Protein AF-A0AAU9U517-F1 (afdb_monomer)

Secondary structure (DSSP, 8-state):
-------S-SSPPP------------GGGSPPPPPP--SHHHHHHHHHHHHHHHHHHTTS-S---HHHHHHHHHHHHHHHTS--THHHHHHHHTTSS-HHHHHHHHHHHHHHH-SS--HHHHHHHHHHHHHHHHHHHHHHHHHHHHHHHHHHHHH--HHHHHHHHHTT--

Mean predicted aligned error: 16.72 Å

Sequence (170 aa):
MDLALSLWSDHRLVRATYILDQGKKSRTSFKAQPKPLRTDEDISSYLKNLETNINQLETQQEDEDIQTFYNKLANIINTSLAYRSNKNELKTINKILSEYTRALLTRRTELLKTKQKTKQMKEELSRLFKTTSKAIDKDYEYYRHKTIETNLKEYRSTKKAYKKLTTHKN

Foldseek 3Di:
DDDPDDDPDPDDDDDDDDDDPPDDDDPVPDDDDQDDQDDPVLVVQLVVQLVVLVVVVVPDDDPDDPVVVVVSVVVSNVVSSPPPCVVVVVVVVVPLADPVLVVLVVLLVVLVPDPDADPVSVVVNVVSVVVSVVRSVVSVVVVLVVLQVVCCVPPVDNPVSVVVVVVPPD

pLDDT: mean 81.05, std 14.44, range [40.72, 96.56]

Organism: Euphydryas editha (NCBI:txid104508)

Structure (mmCIF, N/CA/C/O backbone):
data_AF-A0AAU9U517-F1
#
_entry.id   AF-A0AAU9U517-F1
#
loop_
_atom_site.group_PDB
_atom_site.id
_atom_site.type_symbol
_atom_site.label_atom_id
_atom_site.label_alt_id
_atom_site.label_comp_id
_atom_site.label_asym_id
_atom_site.label_entity_id
_atom_site.label_seq_id
_atom_site.pdbx_PDB_ins_code
_atom_site.Cartn_x
_atom_site.Cartn_y
_atom_site.Cartn_z
_atom_site.occupancy
_atom_site.B_iso_or_equiv
_atom_site.auth_seq_id
_atom_site.auth_comp_id
_atom_site.auth_asym_id
_atom_site.auth_atom_id
_atom_site.pdbx_PDB_model_num
ATOM 1 N N . MET A 1 1 ? -16.372 -22.641 -66.704 1.00 43.25 1 MET A N 1
ATOM 2 C CA . MET A 1 1 ? -15.492 -23.752 -67.110 1.00 43.25 1 MET A CA 1
ATOM 3 C C . MET A 1 1 ? -14.592 -23.995 -65.909 1.00 43.25 1 MET A C 1
ATOM 5 O O . MET A 1 1 ? -13.901 -23.065 -65.535 1.00 43.25 1 MET A O 1
ATOM 9 N N . ASP A 1 2 ? -14.713 -25.046 -65.100 1.00 40.72 2 ASP A N 1
ATOM 10 C CA . ASP A 1 2 ? -15.192 -26.401 -65.369 1.00 40.72 2 ASP A CA 1
ATOM 11 C C . ASP A 1 2 ? -15.829 -27.029 -64.119 1.00 40.72 2 ASP A C 1
ATOM 13 O O . ASP A 1 2 ? -15.249 -27.024 -63.036 1.00 40.72 2 ASP A O 1
ATOM 17 N N . LEU A 1 3 ? -17.027 -27.593 -64.283 1.00 49.78 3 LEU A N 1
ATOM 18 C CA . LEU A 1 3 ? -17.640 -28.541 -63.350 1.00 49.78 3 LEU A CA 1
ATOM 19 C C . LEU A 1 3 ? -17.433 -29.939 -63.944 1.00 49.78 3 LEU A C 1
ATOM 21 O O . LEU A 1 3 ? -18.326 -30.489 -64.585 1.00 49.78 3 LEU A O 1
ATOM 25 N N . ALA A 1 4 ? -16.234 -30.497 -63.779 1.00 55.00 4 ALA A N 1
ATOM 26 C CA . ALA A 1 4 ? -15.976 -31.897 -64.106 1.00 55.00 4 ALA A CA 1
ATOM 27 C C . ALA A 1 4 ? -16.570 -32.771 -62.990 1.00 55.00 4 ALA A C 1
ATOM 29 O O . ALA A 1 4 ? -15.955 -33.021 -61.954 1.00 55.00 4 ALA A O 1
ATOM 30 N N . LEU A 1 5 ? -17.831 -33.152 -63.182 1.00 55.06 5 LEU A N 1
ATOM 31 C CA . LEU A 1 5 ? -18.572 -34.061 -62.318 1.00 55.06 5 LEU A CA 1
ATOM 32 C C . LEU A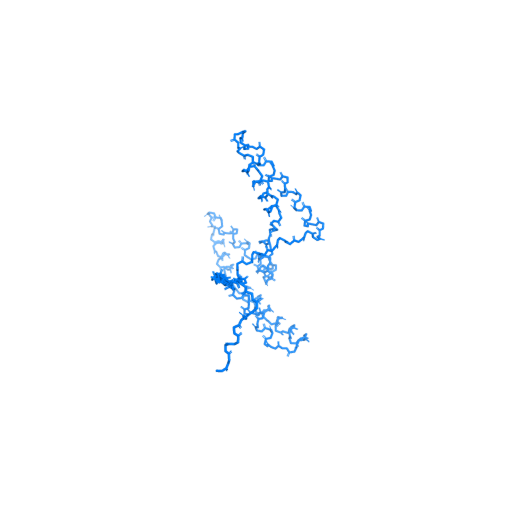 1 5 ? -17.963 -35.470 -62.378 1.00 55.06 5 LEU A C 1
ATOM 34 O O . LEU A 1 5 ? -17.644 -35.987 -63.444 1.00 55.06 5 LEU A O 1
ATOM 38 N N . SER A 1 6 ? -17.842 -36.080 -61.200 1.00 60.28 6 SER A N 1
ATOM 39 C CA . SER A 1 6 ? -17.588 -37.503 -60.957 1.00 60.28 6 SER A CA 1
ATOM 40 C C . SER A 1 6 ? -18.476 -38.385 -61.842 1.00 60.28 6 SER A C 1
ATOM 42 O O . SER A 1 6 ? -19.659 -38.541 -61.547 1.00 60.28 6 SER A O 1
ATOM 44 N N . LEU A 1 7 ? -17.924 -38.961 -62.913 1.00 58.59 7 LEU A N 1
ATOM 45 C CA . LEU A 1 7 ? -18.696 -39.734 -63.895 1.00 58.59 7 LEU A CA 1
ATOM 46 C C . LEU A 1 7 ? -18.510 -41.259 -63.808 1.00 58.59 7 LEU A C 1
ATOM 48 O O . LEU A 1 7 ? -19.087 -41.968 -64.625 1.00 58.59 7 LEU A O 1
ATOM 52 N N . TRP A 1 8 ? -17.762 -41.781 -62.827 1.00 63.72 8 TRP A N 1
ATOM 53 C CA . TRP A 1 8 ? -17.478 -43.227 -62.702 1.00 63.72 8 TRP A CA 1
ATOM 54 C C . TRP A 1 8 ? -17.954 -43.869 -61.391 1.00 63.72 8 TRP A C 1
ATOM 56 O O . TRP A 1 8 ? -17.543 -44.978 -61.068 1.00 63.72 8 TRP A O 1
ATOM 66 N N . SER A 1 9 ? -18.827 -43.201 -60.634 1.00 72.50 9 SER A N 1
ATOM 67 C CA . SER A 1 9 ? -19.465 -43.790 -59.454 1.00 72.50 9 SER A CA 1
ATOM 68 C C . SER A 1 9 ? -20.972 -43.563 -59.491 1.00 72.50 9 SER A C 1
ATOM 70 O O . SER A 1 9 ? -21.452 -42.477 -59.807 1.00 72.50 9 SER A O 1
ATOM 72 N N . ASP A 1 10 ? -21.705 -44.615 -59.157 1.00 79.06 10 ASP A N 1
ATOM 73 C CA . ASP A 1 10 ? -23.140 -44.669 -58.880 1.00 79.06 10 ASP A CA 1
ATOM 74 C C . ASP A 1 10 ? -23.524 -43.988 -57.550 1.00 79.06 10 ASP A C 1
ATOM 76 O O . ASP A 1 10 ? -24.703 -43.738 -57.288 1.00 79.06 10 ASP A O 1
ATOM 80 N N . HIS A 1 11 ? -22.538 -43.618 -56.729 1.00 78.44 11 HIS A N 1
ATOM 81 C CA . HIS A 1 11 ? -22.738 -42.900 -55.477 1.00 78.44 11 HIS A CA 1
ATOM 82 C C . HIS A 1 11 ? -22.628 -41.383 -55.689 1.00 78.44 11 HIS A C 1
ATOM 84 O O . HIS A 1 11 ? -21.711 -40.879 -56.339 1.00 78.44 11 HIS A O 1
ATOM 90 N N . ARG A 1 12 ? -23.556 -40.618 -55.100 1.00 76.12 12 ARG A N 1
ATOM 91 C CA . ARG A 1 12 ? -23.508 -39.147 -55.114 1.00 76.12 12 ARG A CA 1
ATOM 92 C C . ARG A 1 12 ? -22.693 -38.624 -53.933 1.00 76.12 12 ARG A C 1
ATOM 94 O O . ARG A 1 12 ? -22.887 -39.065 -52.803 1.00 76.12 12 ARG A O 1
ATOM 101 N N . LEU A 1 13 ? -21.842 -37.625 -54.172 1.00 78.56 13 LEU A N 1
ATOM 102 C CA . LEU A 1 13 ? -21.175 -36.893 -53.094 1.00 78.56 13 LEU A CA 1
ATOM 103 C C . LEU A 1 13 ? -22.210 -36.111 -52.277 1.00 78.56 13 LEU A C 1
ATOM 105 O O . LEU A 1 13 ? -22.889 -35.227 -52.801 1.00 78.56 13 LEU A O 1
ATOM 109 N N . VAL A 1 14 ? -22.302 -36.417 -50.984 1.00 83.56 14 VAL A N 1
ATOM 110 C CA . VAL A 1 14 ? -23.111 -35.663 -50.022 1.00 83.56 14 VAL A CA 1
ATOM 111 C C . VAL A 1 14 ? -22.186 -34.743 -49.237 1.00 83.56 14 VAL A C 1
ATOM 113 O O . VAL A 1 14 ? -21.196 -35.189 -48.660 1.00 83.56 14 VAL A O 1
ATOM 116 N N . ARG A 1 15 ? -22.505 -33.446 -49.203 1.00 83.69 15 ARG A N 1
ATOM 117 C CA . ARG A 1 15 ? -21.762 -32.453 -48.422 1.00 83.69 15 ARG A CA 1
ATOM 118 C C . ARG A 1 15 ? -22.664 -31.874 -47.341 1.00 83.69 15 ARG A C 1
ATOM 120 O O . ARG A 1 15 ? -23.697 -31.294 -47.656 1.00 83.69 15 ARG A O 1
ATOM 127 N N . ALA A 1 16 ? -22.244 -31.989 -46.085 1.00 84.00 16 ALA A N 1
ATOM 128 C CA . ALA A 1 16 ? -22.854 -31.275 -44.969 1.00 84.00 16 ALA A CA 1
ATOM 129 C C . ALA A 1 16 ? -22.045 -30.008 -44.661 1.00 84.00 16 ALA A C 1
ATOM 131 O O . ALA A 1 16 ? -20.813 -30.039 -44.626 1.00 84.00 16 ALA A O 1
ATOM 132 N N . THR A 1 17 ? -22.735 -28.891 -44.441 1.00 83.50 17 THR A N 1
ATOM 133 C CA . THR A 1 17 ? -22.133 -27.630 -43.992 1.00 83.50 17 THR A CA 1
ATOM 134 C C . THR A 1 17 ? -22.541 -27.361 -42.552 1.00 83.50 17 THR A C 1
ATOM 136 O O . THR A 1 17 ? -23.730 -27.256 -42.266 1.00 83.50 17 THR A O 1
ATOM 139 N N . TYR A 1 18 ? -21.560 -27.213 -41.664 1.00 83.00 18 TYR A N 1
ATOM 140 C CA . TYR A 1 18 ? -21.783 -26.834 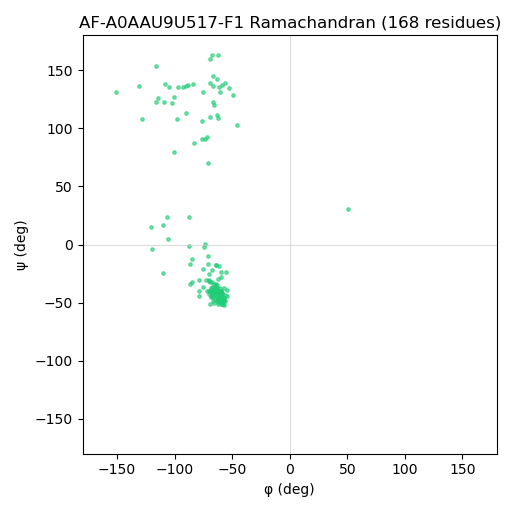-40.271 1.00 83.00 18 TYR A CA 1
ATOM 141 C C . TYR A 1 18 ? -21.317 -25.399 -40.041 1.00 83.00 18 TYR A C 1
ATOM 143 O O . TYR A 1 18 ? -20.248 -25.007 -40.512 1.00 83.00 18 TYR A O 1
ATOM 151 N N . ILE A 1 19 ? -22.106 -24.632 -39.290 1.00 81.62 19 ILE A N 1
ATOM 152 C CA . ILE A 1 19 ? -21.705 -23.323 -38.778 1.00 81.62 19 ILE A CA 1
ATOM 153 C C . ILE A 1 19 ? -21.246 -23.546 -37.339 1.00 81.62 19 ILE A C 1
ATOM 155 O O . ILE A 1 19 ? -22.053 -23.849 -36.465 1.00 81.62 19 ILE A O 1
ATOM 159 N N . LEU A 1 20 ? -19.939 -23.451 -37.108 1.00 79.50 20 LEU A N 1
ATOM 160 C CA . LEU A 1 20 ? -19.365 -23.522 -35.768 1.00 79.50 20 LEU A CA 1
ATOM 161 C C . LEU A 1 20 ? -19.294 -22.105 -35.196 1.00 79.50 20 LEU A C 1
ATOM 163 O O . LEU A 1 20 ? -18.514 -21.288 -35.688 1.00 79.50 20 LEU A O 1
ATOM 167 N N . ASP A 1 21 ? -20.072 -21.825 -34.152 1.00 79.88 21 ASP A N 1
ATOM 168 C CA . ASP A 1 21 ? -19.920 -20.595 -33.374 1.00 79.88 21 ASP A CA 1
ATOM 169 C C . ASP A 1 21 ? -18.657 -20.698 -32.508 1.00 79.88 21 ASP A C 1
ATOM 171 O O . ASP A 1 21 ? -18.647 -21.245 -31.404 1.00 79.88 21 ASP A O 1
ATOM 175 N N . GLN A 1 22 ? -17.533 -20.243 -33.057 1.00 75.62 22 GLN A N 1
ATOM 176 C CA . GLN A 1 22 ? -16.286 -20.139 -32.312 1.00 75.62 22 GLN A CA 1
ATOM 177 C C . GLN A 1 22 ? -16.310 -18.824 -31.533 1.00 75.62 22 GLN A C 1
ATOM 179 O O . GLN A 1 22 ? -15.817 -17.796 -32.003 1.00 75.62 22 GLN A O 1
ATOM 184 N N . GLY A 1 23 ? -16.880 -18.863 -30.327 1.00 77.19 23 GLY A N 1
ATOM 185 C CA . GLY A 1 23 ? -16.872 -17.726 -29.413 1.00 77.19 23 GLY A CA 1
ATOM 186 C C . GLY A 1 23 ? -15.462 -17.140 -29.270 1.00 77.19 23 GLY A C 1
ATOM 187 O O . GLY A 1 23 ? -14.482 -17.851 -29.018 1.00 77.19 23 GLY A O 1
ATOM 188 N N . LYS A 1 24 ? -15.336 -15.820 -29.449 1.00 76.56 24 LYS A N 1
ATOM 189 C CA . LYS A 1 24 ? -14.047 -15.122 -29.381 1.00 76.56 24 LYS A CA 1
ATOM 190 C C . LYS A 1 24 ? -13.456 -15.265 -27.975 1.00 76.56 24 LYS A C 1
ATOM 192 O O . LYS A 1 24 ? -13.923 -14.637 -27.028 1.00 76.56 24 LYS A O 1
ATOM 197 N N . LYS A 1 25 ? -12.391 -16.061 -27.839 1.00 73.88 25 LYS A N 1
ATOM 198 C CA . LYS A 1 25 ? -11.662 -16.226 -26.572 1.00 73.88 25 LYS A CA 1
ATOM 199 C C . LYS A 1 25 ? -11.040 -14.888 -26.166 1.00 73.88 25 LYS A C 1
ATOM 201 O O . LYS A 1 25 ? -10.115 -14.403 -26.817 1.00 73.88 25 LYS A O 1
ATOM 206 N N . SER A 1 26 ? -11.540 -14.281 -25.093 1.00 76.81 26 SER A N 1
ATOM 207 C CA . SER A 1 26 ? -10.942 -13.069 -24.536 1.00 76.81 26 SER A CA 1
ATOM 208 C C . SER A 1 26 ? -9.793 -13.427 -23.604 1.00 76.81 26 SER A C 1
ATOM 210 O O . SER A 1 26 ? -9.926 -14.298 -22.752 1.00 76.81 26 SER A O 1
ATOM 212 N N . ARG A 1 27 ? -8.682 -12.687 -23.673 1.00 67.44 27 ARG A N 1
ATOM 213 C CA . ARG A 1 27 ? -7.599 -12.810 -22.682 1.00 67.44 27 ARG A CA 1
ATOM 214 C C . ARG A 1 27 ? -8.074 -12.506 -21.254 1.00 67.44 27 ARG A C 1
ATOM 216 O O . ARG A 1 27 ? -7.468 -12.995 -20.311 1.00 67.44 27 ARG A O 1
ATOM 223 N N . THR A 1 28 ? -9.156 -11.740 -21.099 1.00 66.75 28 THR A N 1
ATOM 224 C CA . THR A 1 28 ? -9.739 -11.393 -19.794 1.00 66.75 28 THR A CA 1
ATOM 225 C C . THR A 1 28 ? -10.521 -12.535 -19.143 1.00 66.75 28 THR A C 1
ATOM 227 O O . THR A 1 28 ? -10.692 -12.512 -17.930 1.00 66.75 28 THR A O 1
ATOM 230 N N . SER A 1 29 ? -10.986 -13.534 -19.906 1.00 63.44 29 SER A N 1
ATOM 231 C CA . SER A 1 29 ? -11.742 -14.668 -19.353 1.00 63.44 29 SER A CA 1
ATOM 232 C C . SER A 1 29 ? -10.846 -15.788 -18.821 1.00 63.44 29 SER A C 1
ATOM 234 O O . SER A 1 29 ? -11.327 -16.684 -18.130 1.00 63.44 29 SER A O 1
ATOM 236 N N . PHE A 1 30 ? -9.546 -15.763 -19.128 1.00 72.50 30 PHE A N 1
ATOM 237 C CA . PHE A 1 30 ? -8.599 -16.725 -18.575 1.00 72.50 30 PHE A CA 1
ATOM 238 C C . PHE A 1 30 ? -8.295 -16.347 -17.127 1.00 72.50 30 PHE A C 1
ATOM 240 O O . PHE A 1 30 ? -7.585 -15.377 -16.858 1.00 72.50 30 PHE A O 1
ATOM 247 N N . LYS A 1 31 ? -8.838 -17.123 -16.185 1.00 70.12 31 LYS A N 1
ATOM 248 C CA . LYS A 1 31 ? -8.485 -16.999 -14.770 1.00 70.12 31 LYS A CA 1
ATOM 249 C C . LYS A 1 31 ? -6.992 -17.283 -14.602 1.00 70.12 31 LYS A C 1
ATOM 251 O O . LYS A 1 31 ? -6.461 -18.225 -15.194 1.00 70.12 31 LYS A O 1
ATOM 256 N N . ALA A 1 32 ? -6.320 -16.456 -13.805 1.00 68.75 32 ALA A N 1
ATOM 257 C CA . ALA A 1 32 ? -4.936 -16.705 -13.437 1.00 68.75 32 ALA A CA 1
ATOM 258 C C . ALA A 1 32 ? -4.850 -18.045 -12.697 1.00 68.75 32 ALA A C 1
ATOM 260 O O . ALA A 1 32 ? -5.635 -18.302 -11.785 1.00 68.75 32 ALA A O 1
ATOM 261 N N . GLN A 1 33 ? -3.907 -18.890 -13.106 1.00 68.56 33 GLN A N 1
ATOM 262 C CA . GLN A 1 33 ? -3.633 -20.132 -12.394 1.00 68.56 33 GLN A CA 1
ATOM 263 C C . GLN A 1 33 ? -3.060 -19.807 -11.006 1.00 68.56 33 GLN A C 1
ATOM 265 O O . GLN A 1 33 ? -2.318 -18.821 -10.878 1.00 68.56 33 GLN A O 1
ATOM 270 N N . PRO A 1 34 ? -3.386 -20.602 -9.971 1.00 67.50 34 PRO A N 1
ATOM 271 C CA . PRO A 1 34 ? -2.776 -20.441 -8.659 1.00 67.50 34 PRO A CA 1
ATOM 272 C C . PRO A 1 34 ? -1.252 -20.530 -8.790 1.00 67.50 34 PRO A C 1
ATOM 274 O O . PRO A 1 34 ? -0.715 -21.323 -9.568 1.00 67.50 34 PRO A O 1
ATOM 277 N N . LYS A 1 35 ? -0.538 -19.661 -8.068 1.00 70.56 35 LYS A N 1
ATOM 278 C CA . LYS A 1 35 ? 0.927 -19.663 -8.099 1.00 70.56 35 LYS A CA 1
ATOM 279 C C . LYS A 1 35 ? 1.437 -20.933 -7.408 1.00 70.56 35 LYS A C 1
ATOM 281 O O . LYS A 1 35 ? 0.907 -21.281 -6.356 1.00 70.56 35 LYS A O 1
ATOM 286 N N . PRO A 1 36 ? 2.472 -21.595 -7.950 1.00 74.25 36 PRO A N 1
ATOM 287 C CA . PRO A 1 36 ? 3.089 -22.722 -7.265 1.00 74.25 36 PRO A CA 1
ATOM 288 C C . PRO A 1 36 ? 3.714 -22.258 -5.944 1.00 74.25 36 PRO A C 1
ATOM 290 O O . PRO A 1 36 ? 4.293 -21.169 -5.884 1.00 74.25 36 PRO A O 1
ATOM 293 N N . LEU A 1 37 ? 3.621 -23.098 -4.912 1.00 80.25 37 LEU A N 1
ATOM 294 C CA . LEU A 1 37 ? 4.296 -22.903 -3.629 1.00 80.25 37 LEU A CA 1
ATOM 295 C C . LEU A 1 37 ? 5.802 -23.081 -3.857 1.00 80.25 37 LEU A C 1
ATOM 297 O O . LEU A 1 37 ? 6.247 -24.176 -4.194 1.00 80.25 37 LEU A O 1
ATOM 301 N N . ARG A 1 38 ? 6.575 -21.994 -3.774 1.00 80.50 38 ARG A N 1
ATOM 302 C CA . ARG A 1 38 ? 8.015 -22.007 -4.099 1.00 80.50 38 ARG A CA 1
ATOM 303 C C . ARG A 1 38 ? 8.912 -21.835 -2.884 1.00 80.50 38 ARG A C 1
ATOM 305 O O . ARG A 1 38 ? 10.074 -22.214 -2.958 1.00 80.50 38 ARG A O 1
ATOM 312 N N . THR A 1 39 ? 8.404 -21.222 -1.819 1.00 82.94 39 THR A N 1
ATOM 313 C CA . THR A 1 39 ? 9.176 -20.936 -0.607 1.00 82.94 39 THR A CA 1
ATOM 314 C C . THR A 1 39 ? 8.619 -21.698 0.590 1.00 82.94 39 THR A C 1
ATOM 316 O O . THR A 1 39 ? 7.424 -21.994 0.644 1.00 82.94 39 THR A O 1
ATOM 319 N N . ASP A 1 40 ? 9.468 -21.974 1.578 1.00 83.50 40 ASP A N 1
ATOM 320 C CA . ASP A 1 40 ? 9.060 -22.649 2.819 1.00 83.50 40 ASP A CA 1
ATOM 321 C C . ASP A 1 40 ? 8.024 -21.830 3.610 1.00 83.50 40 ASP A C 1
ATOM 323 O O . ASP A 1 40 ? 7.139 -22.375 4.276 1.00 83.50 40 ASP A O 1
ATOM 327 N N . GLU A 1 41 ? 8.076 -20.499 3.493 1.00 81.88 41 GLU A N 1
ATOM 328 C CA . GLU A 1 41 ? 7.059 -19.607 4.054 1.00 81.88 41 GLU A CA 1
ATOM 329 C C . GLU A 1 41 ? 5.706 -19.791 3.349 1.00 81.88 41 GLU A C 1
ATOM 331 O O . GLU A 1 41 ? 4.670 -19.873 4.012 1.00 81.88 41 GLU A O 1
ATOM 336 N N . ASP A 1 42 ? 5.698 -19.944 2.020 1.00 79.69 42 ASP A N 1
ATOM 337 C CA . ASP A 1 42 ? 4.469 -20.224 1.271 1.00 79.69 42 ASP A CA 1
ATOM 338 C C . ASP A 1 42 ? 3.871 -21.571 1.691 1.00 79.69 42 ASP A C 1
ATOM 340 O O . ASP A 1 42 ? 2.677 -21.644 1.984 1.00 79.69 42 ASP A O 1
ATOM 344 N N . ILE A 1 43 ? 4.701 -22.616 1.784 1.00 85.62 43 ILE A N 1
ATOM 345 C CA . ILE A 1 43 ? 4.279 -23.971 2.170 1.00 85.62 43 ILE A CA 1
ATOM 346 C C . ILE A 1 43 ? 3.704 -23.973 3.589 1.00 85.62 43 ILE A C 1
ATOM 348 O O . ILE A 1 43 ? 2.599 -24.465 3.813 1.00 85.62 43 ILE A O 1
ATOM 352 N N . SER A 1 44 ? 4.413 -23.380 4.551 1.00 85.56 44 SER A N 1
ATOM 353 C CA . SER A 1 44 ? 3.948 -23.319 5.942 1.00 85.56 44 SER A CA 1
ATOM 354 C C . SER A 1 44 ? 2.668 -22.494 6.098 1.00 85.56 44 SER A C 1
ATOM 356 O O . SER A 1 44 ? 1.797 -22.850 6.893 1.00 85.56 44 SER A O 1
ATOM 358 N N . SER A 1 45 ? 2.509 -21.417 5.323 1.00 85.25 45 SER A N 1
ATOM 359 C CA . SER A 1 45 ? 1.271 -20.632 5.307 1.00 85.25 45 SER A CA 1
ATOM 360 C C . SER A 1 45 ? 0.096 -21.414 4.716 1.00 85.25 45 SER A C 1
ATOM 362 O O . SER A 1 45 ? -1.008 -21.359 5.256 1.00 85.25 45 SER A O 1
ATOM 364 N N . TYR A 1 46 ? 0.344 -22.183 3.652 1.00 87.31 46 TYR A N 1
ATOM 365 C CA . TYR A 1 46 ? -0.650 -23.031 3.009 1.00 87.31 46 TYR A CA 1
ATOM 366 C C . TYR A 1 46 ? -1.149 -24.122 3.956 1.00 87.31 46 TYR A C 1
ATOM 368 O O . TYR A 1 46 ? -2.357 -24.264 4.119 1.00 87.31 46 TYR A O 1
ATOM 376 N N . LEU A 1 47 ? -0.238 -24.833 4.628 1.00 88.94 47 LEU A N 1
ATOM 377 C CA . LEU A 1 47 ? -0.595 -25.890 5.579 1.00 88.94 47 LEU A CA 1
ATOM 378 C C . LEU A 1 47 ? -1.463 -25.358 6.723 1.00 88.94 47 LEU A C 1
ATOM 380 O O . LEU A 1 47 ? -2.491 -25.951 7.031 1.00 88.94 47 LEU A O 1
ATOM 384 N N . LYS A 1 48 ? -1.109 -24.195 7.283 1.00 87.12 48 LYS A N 1
ATOM 385 C CA . LYS A 1 48 ? -1.919 -23.542 8.323 1.00 87.12 48 LYS A CA 1
ATOM 386 C C . LYS A 1 48 ? -3.315 -23.175 7.824 1.00 87.12 48 LYS A C 1
ATOM 388 O O . LYS A 1 48 ? -4.293 -23.399 8.527 1.00 87.12 48 LYS A O 1
ATOM 393 N N . ASN A 1 49 ? -3.422 -22.616 6.617 1.00 86.75 49 ASN A N 1
ATOM 394 C CA . ASN A 1 49 ? -4.722 -22.272 6.037 1.00 86.75 49 ASN A CA 1
ATOM 395 C C . ASN A 1 49 ? -5.569 -23.529 5.796 1.00 86.75 49 ASN A C 1
ATOM 397 O O . ASN A 1 49 ? -6.761 -23.534 6.097 1.00 86.75 49 ASN A O 1
ATOM 401 N N . LEU A 1 50 ? -4.945 -24.591 5.286 1.00 88.31 50 LEU A N 1
ATOM 402 C CA . LEU A 1 50 ? -5.597 -25.863 5.010 1.00 88.31 50 LEU A CA 1
ATOM 403 C C . LEU A 1 50 ? -6.166 -26.479 6.292 1.00 88.31 50 LEU A C 1
ATOM 405 O O . LEU A 1 50 ? -7.344 -26.810 6.324 1.00 88.31 50 LEU A O 1
ATOM 409 N N . GLU A 1 51 ? -5.372 -26.529 7.362 1.00 88.06 51 GLU A N 1
ATOM 410 C CA . GLU A 1 51 ? -5.805 -27.002 8.681 1.00 88.06 51 GLU A CA 1
ATOM 411 C C . GLU A 1 51 ? -7.013 -26.202 9.196 1.00 88.06 51 GLU A C 1
ATOM 413 O O . GLU A 1 51 ? -8.036 -26.773 9.567 1.00 88.06 51 GLU A O 1
ATOM 418 N N . THR A 1 52 ? -6.963 -24.866 9.122 1.00 85.44 52 THR A N 1
ATOM 419 C CA . THR A 1 52 ? -8.093 -24.032 9.565 1.00 85.44 52 THR A CA 1
ATOM 420 C C . THR A 1 52 ? -9.362 -24.226 8.736 1.00 85.44 52 THR A C 1
ATOM 422 O O . THR A 1 52 ? -10.459 -24.195 9.289 1.00 85.44 52 THR A O 1
ATOM 425 N N . ASN A 1 53 ? -9.228 -24.418 7.421 1.00 84.81 53 ASN A N 1
ATOM 426 C CA . ASN A 1 53 ? -10.364 -24.561 6.514 1.00 84.81 53 ASN A CA 1
ATOM 427 C C . ASN A 1 53 ? -10.978 -25.970 6.579 1.00 84.81 53 ASN A C 1
ATOM 429 O O . ASN A 1 53 ? -12.185 -26.108 6.400 1.00 84.81 53 ASN A O 1
ATOM 433 N N . ILE A 1 54 ? -10.177 -27.004 6.864 1.00 85.94 54 ILE A N 1
ATOM 434 C CA . ILE A 1 54 ? -10.659 -28.376 7.088 1.00 85.94 54 ILE A CA 1
ATOM 435 C C . ILE A 1 54 ? -11.457 -28.458 8.389 1.00 85.94 54 ILE A C 1
ATOM 437 O O . ILE A 1 54 ? -12.573 -28.968 8.375 1.00 85.94 54 ILE A O 1
ATOM 441 N N . ASN A 1 55 ? -10.961 -27.863 9.475 1.00 81.44 55 ASN A N 1
ATOM 442 C CA . ASN A 1 55 ? -11.679 -27.855 10.755 1.00 81.44 55 ASN A CA 1
ATOM 443 C C . ASN A 1 55 ? -13.058 -27.170 10.649 1.00 81.44 55 ASN A C 1
ATOM 445 O O . ASN A 1 55 ? -13.981 -27.495 11.387 1.00 81.44 55 ASN A O 1
ATOM 449 N N . GLN A 1 56 ? -13.229 -26.225 9.716 1.00 76.69 56 GLN A N 1
ATOM 450 C CA . GLN A 1 56 ? -14.532 -25.615 9.422 1.00 76.69 56 GLN A CA 1
ATOM 451 C C . GLN A 1 56 ? -15.476 -26.562 8.665 1.00 76.69 56 GLN A C 1
ATOM 453 O O . GLN A 1 56 ? -16.689 -26.473 8.843 1.00 76.69 56 GLN A O 1
ATOM 458 N N . LEU A 1 57 ? -14.940 -27.466 7.840 1.00 73.94 57 LEU A N 1
ATOM 459 C CA . LEU A 1 57 ? -15.717 -28.457 7.094 1.00 73.94 57 LEU A CA 1
ATOM 460 C C . LEU A 1 57 ? -16.277 -29.544 8.022 1.00 73.94 57 LEU A C 1
ATOM 462 O O . LEU A 1 57 ? -17.438 -29.906 7.881 1.00 73.94 57 LEU A O 1
ATOM 466 N N . GLU A 1 58 ? -15.493 -30.002 9.002 1.00 66.44 58 GLU A N 1
ATOM 467 C CA . GLU A 1 58 ? -15.909 -31.028 9.979 1.00 66.44 58 GLU A CA 1
ATOM 468 C C . GLU A 1 58 ? -17.111 -30.601 10.839 1.00 66.44 58 GLU A C 1
ATOM 470 O O . GLU A 1 58 ? -17.800 -31.437 11.413 1.00 66.44 58 GLU A O 1
ATOM 475 N N . THR A 1 59 ? -17.403 -29.299 10.905 1.00 63.03 59 THR A N 1
ATOM 476 C CA . THR A 1 59 ? -18.568 -28.771 11.635 1.00 63.03 59 THR A CA 1
ATOM 477 C C . THR A 1 59 ? -19.862 -28.724 10.811 1.00 63.03 59 THR A C 1
ATOM 479 O O . THR A 1 59 ? -20.894 -28.311 11.339 1.00 63.03 59 THR A O 1
ATOM 482 N N . GLN A 1 60 ? -19.835 -29.121 9.531 1.00 61.38 60 GLN A N 1
ATOM 483 C CA . GLN A 1 60 ? -20.994 -29.086 8.629 1.00 61.38 60 GLN A CA 1
ATOM 484 C C . GLN A 1 60 ? -21.574 -30.496 8.396 1.00 61.38 60 GLN A C 1
ATOM 486 O O . GLN A 1 60 ? -20.837 -31.457 8.221 1.00 61.38 60 GLN A O 1
ATOM 491 N N . GLN A 1 61 ? -22.907 -30.582 8.456 1.00 61.62 61 GLN A N 1
ATOM 492 C CA . GLN A 1 61 ? -23.751 -31.766 8.702 1.00 61.62 61 GLN A CA 1
ATOM 493 C C . GLN A 1 61 ? -23.685 -32.928 7.687 1.00 61.62 61 GLN A C 1
ATOM 495 O O . GLN A 1 61 ? -23.284 -32.773 6.540 1.00 61.62 61 GLN A O 1
ATOM 500 N N . GLU A 1 62 ? -24.193 -34.076 8.154 1.00 61.59 62 GLU A N 1
ATOM 501 C CA . GLU A 1 62 ? -24.147 -35.439 7.596 1.00 61.59 62 GLU A CA 1
ATOM 502 C C . GLU A 1 62 ? -25.060 -35.718 6.373 1.00 61.59 62 GLU A C 1
ATOM 504 O O . GLU A 1 62 ? -25.018 -36.823 5.840 1.00 61.59 62 GLU A O 1
ATOM 509 N N . ASP A 1 63 ? -25.829 -34.739 5.874 1.00 64.00 63 ASP A N 1
ATOM 510 C CA . ASP A 1 63 ? -26.857 -34.942 4.825 1.00 64.00 63 ASP A CA 1
ATOM 511 C C . ASP A 1 63 ? -26.471 -34.401 3.428 1.00 64.00 63 ASP A C 1
ATOM 513 O O . ASP A 1 63 ? -27.329 -34.066 2.605 1.00 64.00 63 ASP A O 1
ATOM 517 N N . GLU A 1 64 ? -25.177 -34.266 3.131 1.00 68.31 64 GLU A N 1
ATOM 518 C CA . GLU A 1 64 ? -24.728 -33.668 1.869 1.00 68.31 64 GLU A CA 1
ATOM 519 C C . GLU A 1 64 ? -24.535 -34.673 0.730 1.00 68.31 64 GLU A C 1
ATOM 521 O O . GLU A 1 64 ? -23.928 -35.733 0.880 1.00 68.31 64 GLU A O 1
ATOM 526 N N . ASP A 1 65 ? -25.006 -34.289 -0.462 1.00 81.94 65 ASP A N 1
ATOM 527 C CA . ASP A 1 65 ? -24.742 -35.012 -1.705 1.00 81.94 65 ASP A CA 1
ATOM 528 C C . ASP A 1 65 ? -23.229 -35.096 -1.966 1.00 81.94 65 ASP A C 1
ATOM 530 O O . ASP A 1 65 ? -22.495 -34.110 -1.839 1.00 81.94 65 ASP A O 1
ATOM 534 N N . ILE A 1 66 ? -22.761 -36.265 -2.398 1.00 83.06 66 ILE A N 1
ATOM 535 C CA . ILE A 1 66 ? -21.341 -36.586 -2.592 1.00 83.06 66 ILE A CA 1
ATOM 536 C C . ILE A 1 66 ? -20.667 -35.557 -3.511 1.00 83.06 66 ILE A C 1
ATOM 538 O O . ILE A 1 66 ? -19.537 -35.126 -3.265 1.00 83.06 66 ILE A O 1
ATOM 542 N N . GLN A 1 67 ? -21.367 -35.100 -4.554 1.00 81.81 67 GLN A N 1
ATOM 543 C CA . GLN A 1 67 ? -20.833 -34.099 -5.477 1.00 81.81 67 GLN A CA 1
ATOM 544 C C . GLN A 1 67 ? -20.599 -32.747 -4.792 1.00 81.81 67 GLN A C 1
ATOM 546 O O . GLN A 1 67 ? -19.617 -32.056 -5.084 1.00 81.81 67 GLN A O 1
ATOM 551 N N . THR A 1 68 ? -21.480 -32.358 -3.872 1.00 83.00 68 THR A N 1
ATOM 552 C CA . THR A 1 68 ? -21.339 -31.110 -3.114 1.00 83.00 68 THR A CA 1
ATOM 553 C C . THR A 1 68 ? -20.151 -31.176 -2.162 1.00 83.00 68 THR A C 1
ATOM 555 O O . THR A 1 68 ? -19.366 -30.227 -2.116 1.00 83.00 68 THR A O 1
ATOM 558 N N . PHE A 1 69 ? -19.928 -32.328 -1.530 1.00 83.50 69 PHE A N 1
ATOM 559 C CA . PHE A 1 69 ? -18.757 -32.574 -0.696 1.00 83.50 69 PHE A CA 1
ATOM 560 C C . PHE A 1 69 ? -17.447 -32.466 -1.493 1.00 83.50 69 PHE A C 1
ATOM 562 O O . PHE A 1 69 ? -16.531 -31.736 -1.103 1.00 83.50 69 PHE A O 1
ATOM 569 N N . TYR A 1 70 ? -17.372 -33.091 -2.674 1.00 86.25 70 TYR A N 1
ATOM 570 C CA . TYR A 1 70 ? -16.203 -32.955 -3.552 1.00 86.25 70 TYR A CA 1
ATOM 571 C C . TYR A 1 70 ? -15.964 -31.512 -3.995 1.00 86.25 70 TYR A C 1
ATOM 573 O O . TYR A 1 70 ? -14.825 -31.038 -3.988 1.00 86.25 70 TYR A O 1
ATOM 581 N N . ASN A 1 71 ? -17.028 -30.787 -4.344 1.00 87.12 71 ASN A N 1
ATOM 582 C CA . ASN A 1 71 ? -16.922 -29.380 -4.720 1.00 87.12 71 ASN A CA 1
ATOM 583 C C . ASN A 1 71 ? -16.403 -28.525 -3.554 1.00 87.12 71 ASN A C 1
ATOM 585 O O . ASN A 1 71 ? -15.596 -27.618 -3.769 1.00 87.12 71 ASN A O 1
ATOM 589 N N . LYS A 1 72 ? -16.813 -28.823 -2.315 1.00 84.94 72 LYS A N 1
ATOM 590 C CA . LYS A 1 72 ? -16.309 -28.153 -1.110 1.00 84.94 72 LYS A CA 1
ATOM 591 C C . LYS A 1 72 ? -14.832 -28.435 -0.871 1.00 84.94 72 LYS A C 1
ATOM 593 O O . LYS A 1 72 ? -14.077 -27.486 -0.675 1.00 84.94 72 LYS A O 1
ATOM 598 N N . LEU A 1 73 ? -14.401 -29.693 -0.964 1.00 85.44 73 LEU A N 1
ATOM 599 C CA . LEU A 1 73 ? -12.985 -30.052 -0.851 1.00 85.44 73 LEU A CA 1
ATOM 600 C C . LEU A 1 73 ? -12.137 -29.345 -1.913 1.00 85.44 73 LEU A C 1
ATOM 602 O O . LEU A 1 73 ? -11.121 -28.725 -1.592 1.00 85.44 73 LEU A O 1
ATOM 606 N N . ALA A 1 74 ? -12.582 -29.365 -3.171 1.00 86.62 74 ALA A N 1
ATOM 607 C CA . ALA A 1 74 ? -11.906 -28.666 -4.258 1.00 86.62 74 ALA A CA 1
ATOM 608 C C . ALA A 1 74 ? -11.826 -27.155 -3.993 1.00 86.62 74 ALA A C 1
ATOM 610 O O . ALA A 1 74 ? -10.786 -26.532 -4.218 1.00 86.62 74 ALA A O 1
ATOM 611 N N . ASN A 1 75 ? -12.899 -26.557 -3.472 1.00 85.50 75 ASN A N 1
ATOM 612 C CA . ASN A 1 75 ? -12.902 -25.152 -3.087 1.00 85.50 75 ASN A CA 1
ATOM 613 C C . ASN A 1 75 ? -11.917 -24.871 -1.950 1.00 85.50 75 ASN A C 1
ATOM 615 O O . ASN A 1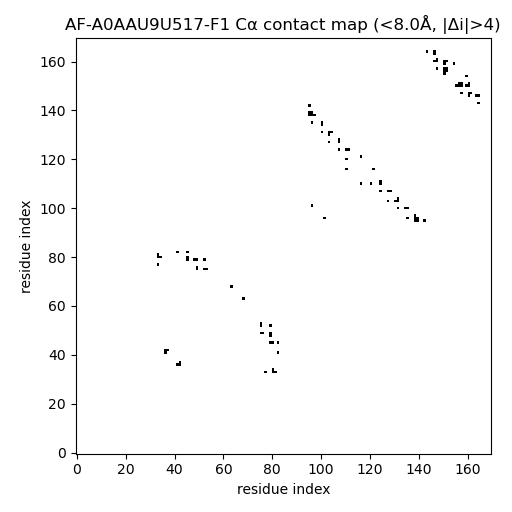 75 ? -11.158 -23.919 -2.076 1.00 85.50 75 ASN A O 1
ATOM 619 N N . ILE A 1 76 ? -11.861 -25.698 -0.903 1.00 85.69 76 ILE A N 1
ATOM 620 C CA . ILE A 1 76 ? -10.923 -25.534 0.221 1.00 85.69 76 ILE A CA 1
ATOM 621 C C . ILE A 1 76 ? -9.474 -25.591 -0.245 1.00 85.69 76 ILE A C 1
ATOM 623 O O . ILE A 1 76 ? -8.666 -24.756 0.161 1.00 85.69 76 ILE A O 1
ATOM 627 N N . ILE A 1 77 ? -9.132 -26.539 -1.116 1.00 86.00 77 ILE A N 1
ATOM 628 C CA . ILE A 1 77 ? -7.776 -26.649 -1.666 1.00 86.00 77 ILE A CA 1
ATOM 629 C C . ILE A 1 77 ? -7.432 -25.366 -2.432 1.00 86.00 77 ILE A C 1
ATOM 631 O O . ILE A 1 77 ? -6.395 -24.744 -2.197 1.00 86.00 77 ILE A O 1
ATOM 635 N N . ASN A 1 78 ? -8.343 -24.908 -3.293 1.00 83.19 78 ASN A N 1
ATOM 636 C CA . ASN A 1 78 ? -8.133 -23.715 -4.109 1.00 83.19 78 ASN A CA 1
ATOM 637 C C . ASN A 1 78 ? -8.094 -22.411 -3.290 1.00 83.19 78 ASN A C 1
ATOM 639 O O . ASN A 1 78 ? -7.303 -21.519 -3.603 1.00 83.19 78 ASN A O 1
ATOM 643 N N . THR A 1 79 ? -8.909 -22.277 -2.242 1.00 81.25 79 THR A N 1
ATOM 644 C CA . THR A 1 79 ? -8.914 -21.095 -1.365 1.00 81.25 79 THR A CA 1
ATOM 645 C C . THR A 1 79 ? -7.717 -21.083 -0.427 1.00 81.25 79 THR A C 1
ATOM 647 O O . THR A 1 79 ? -7.140 -20.024 -0.202 1.00 81.25 79 THR A O 1
ATOM 650 N N . SER A 1 80 ? -7.281 -22.244 0.062 1.00 82.62 80 SER A N 1
ATOM 651 C CA . SER A 1 80 ? -6.068 -22.370 0.881 1.00 82.62 80 SER A CA 1
ATOM 652 C C . SER A 1 80 ? -4.815 -21.984 0.091 1.00 82.62 80 SER A C 1
ATOM 654 O O . SER A 1 80 ? -3.903 -21.371 0.648 1.00 82.62 80 SER A O 1
ATOM 656 N N . LEU A 1 81 ? -4.799 -22.269 -1.220 1.00 78.62 81 LEU A N 1
ATOM 657 C CA . LEU A 1 81 ? -3.766 -21.823 -2.163 1.00 78.62 81 LEU A CA 1
ATOM 658 C C . LEU A 1 81 ? -3.811 -20.314 -2.463 1.00 78.62 81 LEU A C 1
ATOM 660 O O . LEU A 1 81 ? -2.834 -19.765 -2.986 1.00 78.62 81 LEU A O 1
ATOM 664 N N . ALA A 1 82 ? -4.914 -19.618 -2.164 1.00 68.06 82 ALA A N 1
ATOM 665 C CA . ALA A 1 82 ? -5.025 -18.184 -2.391 1.00 68.06 82 ALA A CA 1
ATOM 666 C C . ALA A 1 82 ? -4.147 -17.426 -1.383 1.00 68.06 82 ALA A C 1
ATOM 668 O O . ALA A 1 82 ? -4.549 -17.082 -0.271 1.00 68.06 82 ALA A O 1
ATOM 669 N N . TYR A 1 83 ? -2.910 -17.157 -1.795 1.00 58.66 83 TYR A N 1
ATOM 670 C CA . TYR A 1 83 ? -1.955 -16.371 -1.029 1.00 58.66 83 TYR A CA 1
ATOM 671 C C . TYR A 1 83 ? -2.558 -15.021 -0.618 1.00 58.66 83 TYR A C 1
ATOM 673 O O . TYR A 1 83 ? -3.135 -14.303 -1.442 1.00 58.66 83 TYR A O 1
ATOM 681 N N . ARG A 1 84 ? -2.368 -14.626 0.647 1.00 56.06 84 ARG A N 1
ATOM 682 C CA . ARG A 1 84 ? -2.807 -13.333 1.201 1.00 56.06 84 ARG A CA 1
ATOM 683 C C . ARG A 1 84 ? -1.944 -12.193 0.631 1.00 56.06 84 ARG A C 1
ATOM 685 O O . ARG A 1 84 ? -1.154 -11.571 1.339 1.00 56.06 84 ARG A O 1
ATOM 692 N N . SER A 1 85 ? -2.107 -11.897 -0.660 1.00 51.22 85 SER A N 1
ATOM 693 C CA . SER A 1 85 ? -1.414 -10.820 -1.389 1.00 51.22 85 SER A CA 1
ATOM 694 C C . SER A 1 85 ? -1.598 -9.446 -0.724 1.00 51.22 85 SER A C 1
ATOM 696 O O . SER A 1 85 ? -0.737 -8.570 -0.815 1.00 51.22 85 SER A O 1
ATOM 698 N N . ASN A 1 86 ? -2.674 -9.288 0.049 1.00 47.53 86 ASN A N 1
ATOM 699 C CA . ASN A 1 86 ? -3.077 -8.036 0.688 1.00 47.53 86 ASN A CA 1
ATOM 700 C C . ASN A 1 86 ? -2.073 -7.519 1.739 1.00 47.53 86 ASN A C 1
ATOM 702 O O . ASN A 1 86 ? -2.107 -6.340 2.086 1.00 47.53 86 ASN A O 1
ATOM 706 N N . LYS A 1 87 ? -1.147 -8.351 2.250 1.00 49.00 87 LYS A N 1
ATOM 707 C CA . LYS A 1 87 ? -0.081 -7.855 3.147 1.00 49.00 87 LYS A CA 1
ATOM 708 C C . LYS A 1 87 ? 0.951 -6.990 2.415 1.00 49.00 87 LYS A C 1
ATOM 710 O O . LYS A 1 87 ? 1.589 -6.161 3.059 1.00 49.00 87 LYS A O 1
ATOM 715 N N . ASN A 1 88 ? 1.131 -7.161 1.105 1.00 49.19 88 ASN A N 1
ATOM 716 C CA . ASN A 1 88 ? 2.175 -6.455 0.359 1.00 49.19 88 ASN A CA 1
ATOM 717 C C . ASN A 1 88 ? 1.722 -5.074 -0.131 1.00 49.19 88 ASN A C 1
ATOM 719 O O . ASN A 1 88 ? 2.522 -4.142 -0.094 1.00 49.19 88 ASN A O 1
ATOM 723 N N . GLU A 1 89 ? 0.444 -4.905 -0.478 1.00 46.88 89 GLU A N 1
ATOM 724 C CA . GLU A 1 89 ? -0.107 -3.607 -0.905 1.00 46.88 89 GLU A CA 1
ATOM 725 C C . GLU A 1 89 ? -0.058 -2.563 0.221 1.00 46.88 89 GLU A C 1
ATOM 727 O O . GLU A 1 89 ? 0.382 -1.427 0.013 1.00 46.88 89 GLU A O 1
ATOM 732 N N . LEU A 1 90 ? -0.383 -2.974 1.453 1.00 46.53 90 LEU A N 1
ATOM 733 C CA . LEU A 1 90 ? -0.282 -2.100 2.622 1.00 46.53 90 LEU A CA 1
ATOM 734 C C . LEU A 1 90 ? 1.182 -1.746 2.951 1.00 46.53 90 LEU A C 1
ATOM 736 O O . LEU A 1 90 ? 1.466 -0.641 3.410 1.00 46.53 90 LEU A O 1
ATOM 740 N N . LYS A 1 91 ? 2.139 -2.649 2.695 1.00 50.62 91 LYS A N 1
ATOM 741 C CA . LYS A 1 91 ? 3.574 -2.398 2.933 1.00 50.62 91 LYS A CA 1
ATOM 742 C C . LYS A 1 91 ? 4.158 -1.364 1.967 1.00 50.62 91 LYS A C 1
ATOM 744 O O . LYS A 1 91 ? 5.047 -0.618 2.367 1.00 50.62 91 LYS A O 1
ATOM 749 N N . THR A 1 92 ? 3.675 -1.291 0.727 1.00 50.84 92 THR A N 1
ATOM 750 C CA . THR A 1 92 ? 4.199 -0.344 -0.272 1.00 50.84 92 THR A CA 1
ATOM 751 C C . THR A 1 92 ? 3.850 1.110 0.030 1.00 50.84 92 THR A C 1
ATOM 753 O O . THR A 1 92 ? 4.735 1.960 -0.045 1.00 50.84 92 THR A O 1
ATOM 756 N N . ILE A 1 93 ? 2.612 1.397 0.449 1.00 50.56 93 ILE A N 1
ATOM 757 C CA . ILE A 1 93 ? 2.184 2.762 0.814 1.00 50.56 93 ILE A CA 1
ATOM 758 C C . ILE A 1 93 ? 2.911 3.228 2.088 1.00 50.56 93 ILE A C 1
ATOM 760 O O . ILE A 1 93 ? 3.361 4.367 2.188 1.00 50.56 93 ILE A O 1
ATOM 764 N N . ASN A 1 94 ? 3.143 2.309 3.030 1.00 56.78 94 ASN A N 1
ATOM 765 C CA . ASN A 1 94 ? 3.871 2.577 4.273 1.00 56.78 94 ASN A CA 1
ATOM 766 C C . ASN A 1 94 ? 5.397 2.730 4.111 1.00 56.78 94 ASN A C 1
ATOM 768 O O . ASN A 1 94 ? 6.074 2.970 5.108 1.00 56.78 94 ASN A O 1
ATOM 772 N N . LYS A 1 95 ? 5.959 2.577 2.901 1.00 67.50 95 LYS A N 1
ATOM 773 C CA . LYS A 1 95 ? 7.416 2.652 2.683 1.00 67.50 95 LYS A CA 1
ATOM 774 C C . LYS A 1 95 ? 7.932 4.076 2.450 1.00 67.50 95 LYS A C 1
ATOM 776 O O . LYS A 1 95 ? 9.136 4.292 2.535 1.00 67.50 95 LYS A O 1
ATOM 781 N N . ILE A 1 96 ? 7.050 5.026 2.129 1.00 83.62 96 ILE A N 1
ATOM 782 C CA . ILE A 1 96 ? 7.441 6.421 1.865 1.00 83.62 96 ILE A CA 1
ATOM 783 C C . ILE A 1 96 ? 7.680 7.180 3.175 1.00 83.62 96 ILE A C 1
ATOM 785 O O . ILE A 1 96 ? 8.632 7.948 3.264 1.00 83.62 96 ILE A O 1
ATOM 789 N N . LEU A 1 97 ? 6.837 6.948 4.185 1.00 89.00 97 LEU A N 1
ATOM 790 C CA . LEU A 1 97 ? 6.887 7.683 5.447 1.00 89.00 97 LEU A CA 1
ATOM 791 C C . LEU A 1 97 ? 8.058 7.227 6.319 1.00 89.00 97 LEU A C 1
ATOM 793 O O . LEU A 1 97 ? 8.229 6.031 6.574 1.00 89.00 97 LEU A O 1
ATOM 797 N N . SER A 1 98 ? 8.816 8.194 6.829 1.00 90.38 98 SER A N 1
ATOM 798 C CA . SER A 1 98 ? 9.903 7.954 7.774 1.00 90.38 98 SER A CA 1
ATOM 799 C C . SER A 1 98 ? 9.377 7.508 9.143 1.00 90.38 98 SER A C 1
ATOM 801 O O . SER A 1 98 ? 8.220 7.740 9.506 1.00 90.38 98 SER A O 1
ATOM 803 N N . GLU A 1 99 ? 10.234 6.869 9.942 1.00 90.31 99 GLU A N 1
ATOM 804 C CA . GLU A 1 99 ? 9.892 6.447 11.310 1.00 90.31 99 GLU A CA 1
ATOM 805 C C . GLU A 1 99 ? 9.438 7.627 12.176 1.00 90.31 99 GLU A C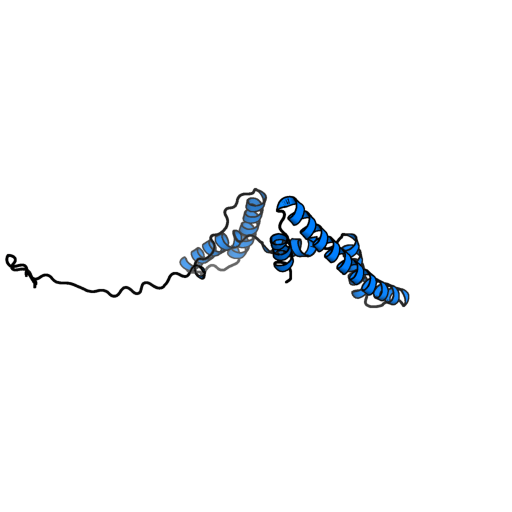 1
ATOM 807 O O . GLU A 1 99 ? 8.469 7.512 12.928 1.00 90.31 99 GLU A O 1
ATOM 812 N N . TYR A 1 100 ? 10.068 8.789 11.990 1.00 92.81 100 TYR A N 1
ATOM 813 C CA . TYR A 1 100 ? 9.686 10.037 12.641 1.00 92.81 100 TYR A CA 1
ATOM 814 C C . TYR A 1 100 ? 8.235 10.434 12.329 1.00 92.81 100 TYR A C 1
ATOM 816 O O . TYR A 1 100 ? 7.436 10.662 13.240 1.00 92.81 100 TYR A O 1
ATOM 824 N N . THR A 1 101 ? 7.857 10.465 11.049 1.00 94.19 101 THR A N 1
ATOM 825 C CA . THR A 1 101 ? 6.494 10.820 10.625 1.00 94.19 101 THR A CA 1
ATOM 826 C C . THR A 1 101 ? 5.465 9.814 11.138 1.00 94.19 101 THR A C 1
ATOM 828 O O . THR A 1 101 ? 4.358 10.189 11.531 1.00 94.19 101 THR A O 1
ATOM 831 N N . ARG A 1 102 ? 5.838 8.531 11.208 1.00 91.50 102 ARG A N 1
ATOM 832 C CA . ARG A 1 102 ? 4.995 7.480 11.795 1.00 91.50 102 ARG A CA 1
ATOM 833 C C . ARG A 1 102 ? 4.796 7.696 13.292 1.00 91.50 102 ARG A C 1
ATOM 835 O O . ARG A 1 102 ? 3.662 7.606 13.748 1.00 91.50 102 ARG A O 1
ATOM 842 N N . ALA A 1 103 ? 5.839 8.057 14.037 1.00 93.38 103 ALA A N 1
ATOM 843 C CA . ALA A 1 103 ? 5.722 8.383 15.458 1.00 93.38 103 ALA A CA 1
ATOM 844 C C . ALA A 1 103 ? 4.774 9.574 15.702 1.00 93.38 103 ALA A C 1
ATOM 846 O O . ALA A 1 103 ? 3.916 9.506 16.585 1.00 93.38 103 ALA A O 1
ATOM 847 N N . LEU A 1 104 ? 4.854 10.626 14.875 1.00 95.31 104 LEU A N 1
ATOM 848 C CA . LEU A 1 104 ? 3.929 11.767 14.939 1.00 95.31 104 LEU A CA 1
ATOM 849 C C . LEU A 1 104 ? 2.473 11.357 14.675 1.00 95.31 104 LEU A C 1
ATOM 851 O O . LEU A 1 104 ? 1.571 11.784 15.399 1.00 95.31 104 LEU A O 1
ATOM 855 N N . LEU A 1 105 ? 2.238 10.513 13.665 1.00 94.00 105 LEU A N 1
ATOM 856 C CA . LEU A 1 105 ? 0.910 9.980 13.353 1.00 94.00 105 LEU A CA 1
ATOM 857 C C . LEU A 1 105 ? 0.359 9.141 14.506 1.00 94.00 105 LEU A C 1
ATOM 859 O O . LEU A 1 105 ? -0.778 9.366 14.924 1.00 94.00 105 LEU A O 1
ATOM 863 N N . THR A 1 106 ? 1.161 8.230 15.058 1.00 93.69 106 THR A N 1
ATOM 864 C CA . THR A 1 106 ? 0.770 7.408 16.209 1.00 93.69 106 THR A CA 1
ATOM 865 C C . THR A 1 106 ? 0.377 8.298 17.382 1.00 93.69 106 THR A C 1
ATOM 867 O O . THR A 1 106 ? -0.761 8.220 17.850 1.00 93.69 106 THR A O 1
ATOM 870 N N . ARG A 1 107 ? 1.235 9.253 17.760 1.00 94.75 107 ARG A N 1
ATOM 871 C CA . ARG A 1 107 ? 0.959 10.192 18.852 1.00 94.75 107 ARG A CA 1
ATOM 872 C C . ARG A 1 107 ? -0.307 11.020 18.615 1.00 94.75 107 ARG A C 1
ATOM 874 O O . ARG A 1 107 ? -1.129 11.191 19.515 1.00 94.75 107 ARG A O 1
ATOM 881 N N . ARG A 1 108 ? -0.515 11.499 17.385 1.00 94.56 108 ARG A N 1
ATOM 882 C CA . ARG A 1 108 ? -1.741 12.210 16.994 1.00 94.56 108 ARG A CA 1
ATOM 883 C C . ARG A 1 108 ? -2.979 11.328 17.170 1.00 94.56 108 ARG A C 1
ATOM 885 O O . ARG A 1 108 ? -3.991 11.808 17.678 1.00 94.56 108 ARG A O 1
ATOM 892 N N . THR A 1 109 ? -2.921 10.056 16.771 1.00 92.88 109 THR A N 1
ATOM 893 C CA . THR A 1 109 ? -4.054 9.128 16.932 1.00 92.88 109 THR A CA 1
ATOM 894 C C . THR A 1 109 ? -4.346 8.801 18.393 1.00 92.88 109 THR A C 1
ATOM 896 O O . THR A 1 109 ? -5.514 8.742 18.771 1.00 92.88 109 THR A O 1
ATOM 899 N N . GLU A 1 110 ? -3.316 8.648 19.227 1.00 93.56 110 GLU A N 1
ATOM 900 C CA . GLU A 1 110 ? -3.463 8.454 20.673 1.00 93.56 110 GLU A CA 1
ATOM 901 C C . GLU A 1 110 ? -4.199 9.634 21.305 1.00 93.56 110 GLU A C 1
ATOM 903 O O . GLU A 1 110 ? -5.222 9.445 21.965 1.00 93.56 110 GLU A O 1
ATOM 908 N N . LEU A 1 111 ? -3.750 10.863 21.026 1.00 93.19 111 LEU A N 1
ATOM 909 C CA . LEU A 1 111 ? -4.412 12.063 21.531 1.00 93.19 111 LEU A CA 1
ATOM 910 C C . LEU A 1 111 ? -5.848 12.179 21.021 1.00 93.19 111 LEU A C 1
ATOM 912 O O . LEU A 1 111 ? -6.730 12.534 21.798 1.00 93.19 111 LEU A O 1
ATOM 916 N N . LEU A 1 112 ? -6.136 11.845 19.760 1.00 91.94 112 LEU A N 1
ATOM 917 C CA . LEU A 1 112 ? -7.513 11.867 19.251 1.00 91.94 112 LEU A CA 1
ATOM 918 C C . LEU A 1 112 ? -8.439 10.923 20.028 1.00 91.94 112 LEU A C 1
ATOM 920 O O . LEU A 1 112 ? -9.553 11.335 20.356 1.00 91.94 112 LEU A O 1
ATOM 924 N N . LYS A 1 113 ? -7.958 9.723 20.381 1.00 93.25 113 LYS A N 1
ATOM 925 C CA . LYS A 1 113 ? -8.713 8.701 21.128 1.00 93.25 113 LYS A CA 1
ATOM 926 C C . LYS A 1 113 ? -9.020 9.092 22.575 1.00 93.25 113 LYS A C 1
ATOM 928 O O . LYS A 1 113 ? -9.967 8.566 23.157 1.00 93.25 113 LYS A O 1
ATOM 933 N N . THR A 1 114 ? -8.260 10.013 23.166 1.00 92.69 114 THR A N 1
ATOM 934 C CA . THR A 1 114 ? -8.542 10.480 24.533 1.00 92.69 114 THR A CA 1
ATOM 935 C C . THR A 1 114 ? -9.860 11.262 24.591 1.00 92.69 114 THR A C 1
ATOM 937 O O . THR A 1 114 ? -10.048 12.248 23.870 1.00 92.69 114 THR A O 1
ATOM 940 N N . LYS A 1 115 ? -10.798 10.817 25.442 1.00 88.56 115 LYS A N 1
ATOM 941 C CA . LYS A 1 115 ? -12.135 11.429 25.571 1.00 88.56 115 LYS A CA 1
ATOM 942 C C . LYS A 1 115 ? -12.069 12.822 26.201 1.00 88.56 115 LYS A C 1
ATOM 944 O O . LYS A 1 115 ? -12.594 13.772 25.632 1.00 88.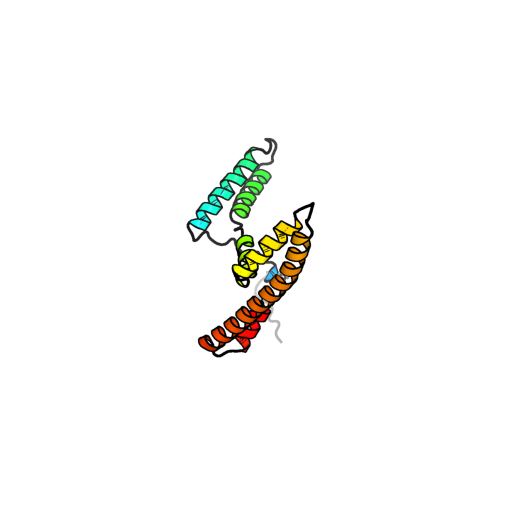56 115 LYS A O 1
ATOM 949 N N . GLN A 1 116 ? -11.388 12.944 27.340 1.00 90.56 116 GLN A N 1
ATOM 950 C CA . GLN A 1 116 ? -11.187 14.214 28.037 1.00 90.56 116 GLN A CA 1
ATOM 951 C C . GLN A 1 116 ? -9.775 14.735 27.764 1.00 90.56 116 GLN A C 1
ATOM 953 O O . GLN A 1 116 ? -8.796 14.047 28.038 1.00 90.56 116 GLN A O 1
ATOM 958 N N . LYS A 1 117 ? -9.676 15.941 27.195 1.00 90.12 117 LYS A N 1
ATOM 959 C CA . LYS A 1 117 ? -8.404 16.560 26.792 1.00 90.12 117 LYS A CA 1
ATOM 960 C C . LYS A 1 117 ? -8.137 17.804 27.629 1.00 90.12 117 LYS A C 1
ATOM 962 O O . LYS A 1 117 ? -8.956 18.727 27.628 1.00 90.12 117 LYS A O 1
ATOM 967 N N . THR A 1 118 ? -6.971 17.865 28.268 1.00 94.81 118 THR A N 1
ATOM 968 C CA . THR A 1 118 ? -6.496 19.089 28.928 1.00 94.81 118 THR A CA 1
ATOM 969 C C . THR A 1 118 ? -6.185 20.176 27.890 1.00 94.81 118 THR A C 1
ATOM 971 O O . THR A 1 118 ? -6.036 19.896 26.695 1.00 94.81 118 THR A O 1
ATOM 974 N N . LYS A 1 119 ? -6.072 21.439 28.324 1.00 93.94 119 LYS A N 1
ATOM 975 C CA . LYS A 1 119 ? -5.699 22.559 27.437 1.00 93.94 119 LYS A CA 1
ATOM 976 C C . LYS A 1 119 ? -4.377 22.283 26.707 1.00 93.94 119 LYS A C 1
ATOM 978 O O . LYS A 1 119 ? -4.308 22.436 25.491 1.00 93.94 119 LYS A O 1
ATOM 983 N N . GLN A 1 120 ? -3.386 21.770 27.433 1.00 94.25 120 GLN A N 1
ATOM 984 C CA . GLN A 1 120 ? -2.082 21.395 26.884 1.00 94.25 120 GLN A CA 1
ATOM 985 C C . GLN A 1 120 ? -2.198 20.308 25.806 1.00 94.25 120 GLN A C 1
ATOM 987 O O . GLN A 1 120 ? -1.600 20.443 24.746 1.00 94.25 120 GLN A O 1
ATOM 992 N N . MET A 1 121 ? -3.033 19.281 26.009 1.00 92.12 121 MET A N 1
ATOM 993 C CA . MET A 1 121 ? -3.246 18.229 25.003 1.00 92.12 121 MET A CA 1
ATOM 994 C C . MET A 1 121 ? -3.916 18.758 23.728 1.00 92.12 121 MET A C 1
ATOM 996 O O . MET A 1 121 ? -3.628 18.276 22.636 1.00 92.12 121 MET A O 1
ATOM 1000 N N . LYS A 1 122 ? -4.808 19.753 23.836 1.00 93.81 122 LYS A N 1
ATOM 1001 C CA . LYS A 1 122 ? -5.421 20.403 22.662 1.00 93.81 122 LYS A CA 1
ATOM 1002 C C . LYS A 1 122 ? -4.390 21.219 21.875 1.00 93.81 122 LYS A C 1
ATOM 1004 O O . LYS A 1 122 ? -4.383 21.177 20.645 1.00 93.81 122 LYS A O 1
ATOM 1009 N N . GLU A 1 123 ? -3.505 21.925 22.575 1.00 95.88 123 GLU A N 1
ATOM 1010 C CA . GLU A 1 123 ? -2.398 22.670 21.966 1.00 95.88 123 GLU A CA 1
ATOM 1011 C C . GLU A 1 123 ? -1.373 21.732 21.310 1.00 95.88 123 GLU A C 1
ATOM 1013 O O . GLU A 1 123 ? -0.988 21.956 20.160 1.00 95.88 123 GLU A O 1
ATOM 1018 N N . GLU A 1 124 ? -0.986 20.650 21.994 1.00 95.25 124 GLU A N 1
ATOM 1019 C CA . GLU A 1 124 ? -0.129 19.586 21.458 1.00 95.25 124 GLU A CA 1
ATOM 1020 C C . GLU A 1 124 ? -0.749 18.985 20.196 1.00 95.25 124 GLU A C 1
ATOM 1022 O O . GLU A 1 124 ? -0.086 18.895 19.165 1.00 95.25 124 GLU A O 1
ATOM 1027 N N . LEU A 1 125 ? -2.042 18.657 20.232 1.00 95.31 125 LEU A N 1
ATOM 1028 C CA . LEU A 1 125 ? -2.750 18.102 19.087 1.00 95.31 125 LEU A CA 1
ATOM 1029 C C . LEU A 1 125 ? -2.711 19.057 17.884 1.00 95.31 125 LEU A C 1
ATOM 1031 O O . LEU A 1 125 ? -2.375 18.629 16.782 1.00 95.31 125 LEU A O 1
ATOM 1035 N N . SER A 1 126 ? -2.978 20.352 18.084 1.00 95.19 126 SER A N 1
ATOM 1036 C CA . SER A 1 126 ? -2.887 21.371 17.024 1.00 95.19 126 SER A CA 1
ATOM 1037 C C . SER A 1 126 ? -1.480 21.462 16.419 1.00 95.19 126 SER A C 1
ATOM 1039 O O . SER A 1 126 ? -1.321 21.515 15.194 1.00 95.19 126 SER A O 1
ATOM 1041 N N . ARG A 1 127 ? -0.438 21.407 17.261 1.00 96.56 127 ARG A N 1
ATOM 1042 C CA . ARG A 1 127 ? 0.957 21.347 16.801 1.00 96.56 127 ARG A CA 1
ATOM 1043 C C . ARG A 1 127 ? 1.213 20.076 15.994 1.00 96.56 127 ARG A C 1
ATOM 1045 O O . ARG A 1 127 ? 1.751 20.184 14.896 1.00 96.56 127 ARG A O 1
ATOM 1052 N N . LEU A 1 128 ? 0.763 18.917 16.479 1.00 96.50 128 LEU A N 1
ATOM 1053 C CA . LEU A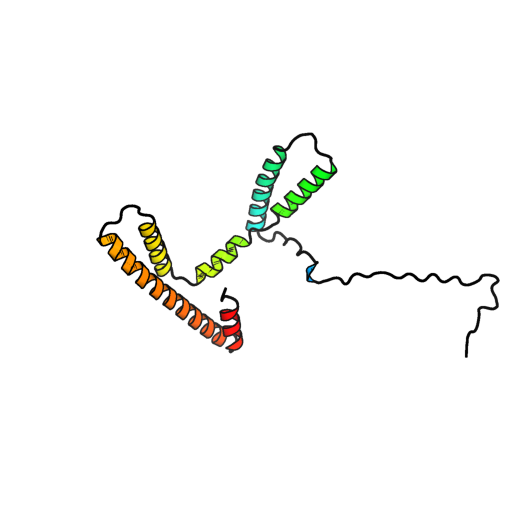 1 128 ? 0.916 17.628 15.801 1.00 96.50 128 LEU A CA 1
ATOM 1054 C C . LEU A 1 128 ? 0.259 17.611 14.426 1.00 96.50 128 LEU A C 1
ATOM 1056 O O . LEU A 1 128 ? 0.853 17.086 13.492 1.00 96.50 128 LEU A O 1
ATOM 1060 N N . PHE A 1 129 ? -0.923 18.206 14.254 1.00 95.38 129 PHE A N 1
ATOM 1061 C CA . PHE A 1 129 ? -1.537 18.331 12.928 1.00 95.38 129 PHE A CA 1
ATOM 1062 C C . PHE A 1 129 ? -0.604 19.054 11.947 1.00 95.38 129 PHE A C 1
ATOM 1064 O O . PHE A 1 129 ? -0.339 18.543 10.861 1.00 95.38 129 PHE A O 1
ATOM 1071 N N . LYS A 1 130 ? -0.049 20.203 12.351 1.00 95.69 130 LYS A N 1
ATOM 1072 C CA . LYS A 1 130 ? 0.845 21.002 11.499 1.00 95.69 130 LYS A CA 1
ATOM 1073 C C . LYS A 1 130 ? 2.179 20.305 11.237 1.00 95.69 130 LYS A C 1
ATOM 1075 O O . LYS A 1 130 ? 2.659 20.321 10.106 1.00 95.69 130 LYS A O 1
ATOM 1080 N N . THR A 1 131 ? 2.798 19.726 12.266 1.00 95.94 131 THR A N 1
ATOM 1081 C CA . THR A 1 131 ? 4.101 19.061 12.128 1.00 95.94 131 THR A CA 1
ATOM 1082 C C . THR A 1 131 ? 3.990 17.787 11.306 1.00 95.94 131 THR A C 1
ATOM 1084 O O . THR A 1 131 ? 4.835 17.561 10.448 1.00 95.94 131 THR A O 1
ATOM 1087 N N . THR A 1 132 ? 2.923 17.008 11.500 1.00 95.81 132 THR A N 1
ATOM 1088 C CA . THR A 1 132 ? 2.685 15.781 10.734 1.00 95.81 132 THR A CA 1
ATOM 1089 C C . THR A 1 132 ? 2.508 16.088 9.252 1.00 95.81 132 THR A C 1
ATOM 1091 O O . THR A 1 132 ? 3.168 15.453 8.441 1.00 95.81 132 THR A O 1
ATOM 1094 N N . SER A 1 133 ? 1.686 17.080 8.880 1.00 94.62 133 SER A N 1
ATOM 1095 C CA . SER A 1 133 ? 1.518 17.449 7.465 1.00 94.62 133 SER A CA 1
ATOM 1096 C C . SER A 1 133 ? 2.845 17.865 6.827 1.00 94.62 133 SER A C 1
ATOM 1098 O O . SER A 1 133 ? 3.223 17.317 5.799 1.00 94.62 133 SER A O 1
ATOM 1100 N N . LYS A 1 134 ? 3.616 18.735 7.495 1.00 96.31 134 LYS A N 1
ATOM 1101 C CA . LYS A 1 134 ? 4.941 19.152 7.005 1.00 96.31 134 LYS A CA 1
ATOM 1102 C C . LYS A 1 134 ? 5.922 17.984 6.869 1.00 96.31 134 LYS A C 1
ATOM 1104 O O . LYS A 1 134 ? 6.757 17.995 5.972 1.00 96.31 134 LYS A O 1
ATOM 1109 N N . ALA A 1 135 ? 5.876 17.018 7.784 1.00 94.94 135 ALA A N 1
ATOM 1110 C CA . ALA A 1 135 ? 6.744 15.845 7.742 1.00 94.94 135 ALA A CA 1
ATOM 1111 C C . ALA A 1 135 ? 6.360 14.903 6.590 1.00 94.94 135 ALA A C 1
ATOM 1113 O O . ALA A 1 135 ? 7.239 14.429 5.877 1.00 94.94 135 ALA A O 1
ATOM 1114 N N . ILE A 1 136 ? 5.058 14.715 6.352 1.00 93.56 136 ILE A N 1
ATOM 1115 C CA . ILE A 1 136 ? 4.544 13.959 5.205 1.00 93.56 136 ILE A CA 1
ATOM 1116 C C . ILE A 1 136 ? 5.016 14.596 3.894 1.00 93.56 136 ILE A C 1
ATOM 1118 O O . ILE A 1 136 ? 5.578 13.893 3.057 1.00 93.56 136 ILE A O 1
ATOM 1122 N N . ASP A 1 137 ? 4.848 15.9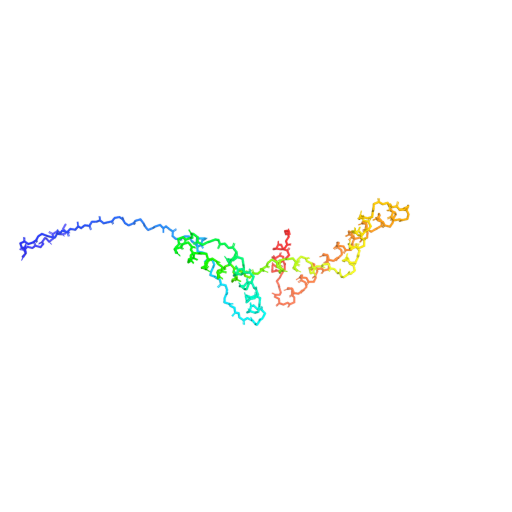11 3.728 1.00 94.12 137 ASP A N 1
ATOM 1123 C CA . ASP A 1 137 ? 5.260 16.612 2.505 1.00 94.12 137 ASP A CA 1
ATOM 1124 C C . ASP A 1 137 ? 6.758 16.406 2.225 1.00 94.12 137 ASP A C 1
ATOM 1126 O O . ASP A 1 137 ? 7.140 16.017 1.119 1.00 94.12 137 ASP A O 1
ATOM 1130 N N . LYS A 1 138 ? 7.599 16.548 3.259 1.00 95.38 138 LYS A N 1
ATOM 1131 C CA . LYS A 1 138 ? 9.048 16.304 3.170 1.00 95.38 138 LYS A CA 1
ATOM 1132 C C . LYS A 1 138 ? 9.394 14.867 2.788 1.00 95.38 138 LYS A C 1
ATOM 1134 O O . LYS A 1 138 ? 10.267 14.656 1.947 1.00 95.38 138 LYS A O 1
ATOM 1139 N N . ASP A 1 139 ? 8.729 13.879 3.384 1.00 93.88 139 ASP A N 1
ATOM 1140 C CA . ASP A 1 139 ? 8.957 12.466 3.062 1.00 93.88 139 ASP A CA 1
ATOM 1141 C C . ASP A 1 139 ? 8.616 12.177 1.585 1.00 93.88 139 ASP A C 1
ATOM 1143 O O . ASP A 1 139 ? 9.363 11.482 0.887 1.00 93.88 139 ASP A O 1
ATOM 1147 N N . TYR A 1 140 ? 7.527 12.761 1.069 1.00 91.44 140 TYR A N 1
ATOM 1148 C CA . TYR A 1 140 ? 7.139 12.627 -0.339 1.00 91.44 140 TYR A CA 1
ATOM 1149 C C . TYR A 1 140 ? 8.092 13.347 -1.297 1.00 91.44 140 TYR A C 1
ATOM 1151 O O . TYR A 1 140 ? 8.402 12.804 -2.364 1.00 91.44 140 TYR A O 1
ATOM 1159 N N . GLU A 1 141 ? 8.572 14.540 -0.947 1.00 93.44 141 GLU A N 1
ATOM 1160 C CA . GLU A 1 141 ? 9.599 15.247 -1.718 1.00 93.44 141 GLU A CA 1
ATOM 1161 C C . GLU A 1 141 ? 10.887 14.425 -1.794 1.00 93.44 141 GLU A C 1
ATOM 1163 O O . GLU A 1 141 ? 11.398 14.170 -2.888 1.00 93.44 141 GLU A O 1
ATOM 1168 N N . TYR A 1 142 ? 11.364 13.922 -0.653 1.00 94.31 142 TYR A N 1
ATOM 1169 C CA . TYR A 1 142 ? 12.545 13.065 -0.594 1.00 94.31 142 TYR A CA 1
ATOM 1170 C C . TYR A 1 142 ? 12.379 11.810 -1.459 1.00 94.31 142 TYR A C 1
ATOM 1172 O O . TYR A 1 142 ? 13.251 11.482 -2.269 1.00 94.31 142 TYR A O 1
ATOM 1180 N N . TYR A 1 143 ? 11.234 11.129 -1.355 1.00 92.19 143 TYR A N 1
ATOM 1181 C CA . TYR A 1 143 ? 10.927 9.966 -2.184 1.00 92.19 143 TYR A CA 1
ATOM 1182 C C . TYR A 1 143 ? 10.931 10.294 -3.684 1.00 92.19 143 TYR A C 1
ATOM 1184 O O . TYR A 1 143 ? 11.483 9.525 -4.482 1.00 92.19 143 TYR A O 1
ATOM 1192 N N . ARG A 1 144 ? 10.358 11.438 -4.084 1.00 92.06 144 ARG A N 1
ATOM 1193 C CA . ARG A 1 144 ? 10.363 11.902 -5.480 1.00 92.06 144 ARG A CA 1
ATOM 1194 C C . ARG A 1 144 ? 11.780 12.146 -5.979 1.00 92.06 144 ARG A C 1
ATOM 1196 O O . ARG A 1 144 ? 12.148 11.589 -7.014 1.00 92.06 144 ARG A O 1
ATOM 1203 N N . HIS A 1 145 ? 12.577 12.909 -5.233 1.00 94.31 145 HIS A N 1
ATOM 1204 C CA . HIS A 1 145 ? 13.966 13.198 -5.585 1.00 94.31 145 HIS A CA 1
ATOM 1205 C C . HIS A 1 145 ? 14.791 11.921 -5.714 1.00 94.31 145 HIS A C 1
ATOM 1207 O O . HIS A 1 145 ? 15.395 11.687 -6.760 1.00 94.31 145 HIS A O 1
ATOM 1213 N N . LYS A 1 146 ? 14.719 11.034 -4.719 1.00 94.06 146 LYS A N 1
ATOM 1214 C CA . LYS A 1 146 ? 15.425 9.749 -4.733 1.00 94.06 146 LYS A CA 1
ATOM 1215 C C . LYS A 1 146 ? 15.011 8.870 -5.912 1.00 94.06 146 LYS A C 1
ATOM 1217 O O . LYS A 1 146 ? 15.847 8.218 -6.538 1.00 94.06 146 LYS A O 1
ATOM 1222 N N . THR A 1 147 ? 13.722 8.844 -6.248 1.00 91.88 147 THR A N 1
ATOM 1223 C CA . THR A 1 147 ? 13.216 8.070 -7.392 1.00 91.88 147 THR A CA 1
ATOM 1224 C C . THR A 1 147 ? 13.741 8.617 -8.717 1.00 91.88 147 THR A C 1
ATOM 1226 O O . THR A 1 147 ? 14.118 7.836 -9.590 1.00 91.88 147 THR A O 1
ATOM 1229 N N . ILE A 1 148 ? 13.795 9.939 -8.873 1.00 93.75 148 ILE A N 1
ATOM 1230 C CA . ILE A 1 148 ? 14.361 10.577 -10.066 1.00 93.75 148 ILE A CA 1
ATOM 1231 C C . ILE A 1 148 ? 15.859 10.286 -10.155 1.00 93.75 148 ILE A C 1
ATOM 1233 O O . ILE A 1 148 ? 16.320 9.796 -11.182 1.00 93.75 148 ILE A O 1
ATOM 1237 N N . GLU A 1 149 ? 16.597 10.508 -9.071 1.00 95.81 149 GLU A N 1
ATOM 1238 C CA . GLU A 1 149 ? 18.046 10.324 -9.016 1.00 95.81 149 GLU A CA 1
ATOM 1239 C C . GLU A 1 149 ? 18.460 8.882 -9.336 1.00 95.81 149 GLU A C 1
ATOM 1241 O O . GLU A 1 149 ? 19.324 8.656 -10.181 1.00 95.81 149 GLU A O 1
ATOM 1246 N N . THR A 1 150 ? 17.803 7.893 -8.725 1.0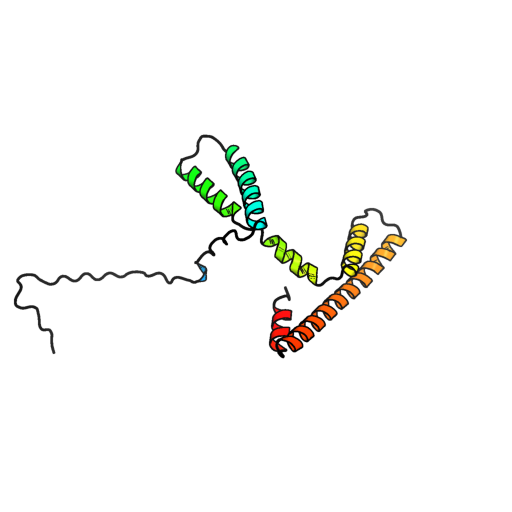0 94.62 150 THR A N 1
ATOM 1247 C CA . THR A 1 150 ? 18.074 6.465 -8.981 1.00 94.62 150 THR A CA 1
ATOM 1248 C C . THR A 1 150 ? 17.818 6.083 -10.438 1.00 94.62 150 THR A C 1
ATOM 1250 O O . THR A 1 150 ? 18.665 5.456 -11.066 1.00 94.62 150 THR A O 1
ATOM 1253 N N . ASN A 1 151 ? 16.699 6.518 -11.026 1.00 94.50 151 ASN A N 1
ATOM 125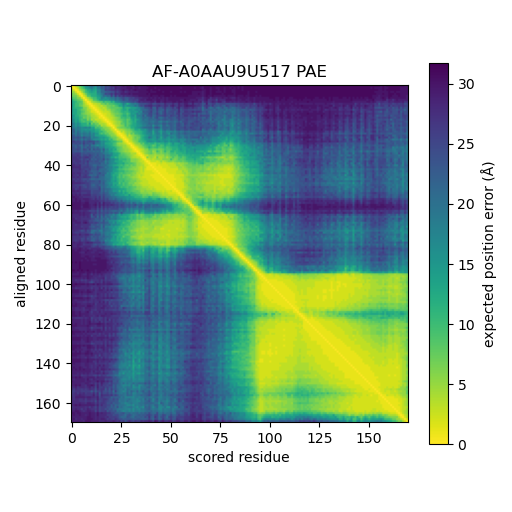4 C CA . ASN A 1 151 ? 16.387 6.210 -12.426 1.00 94.50 151 ASN A CA 1
ATOM 1255 C C . ASN A 1 151 ? 17.294 6.945 -13.422 1.00 94.50 151 ASN A C 1
ATOM 1257 O O . ASN A 1 151 ? 17.568 6.419 -14.504 1.00 94.50 151 ASN A O 1
ATOM 1261 N N . LEU A 1 152 ? 17.759 8.147 -13.077 1.00 94.50 152 LEU A N 1
ATOM 1262 C CA . LEU A 1 152 ? 18.768 8.862 -13.853 1.00 94.50 152 LEU A CA 1
ATOM 1263 C C . LEU A 1 152 ? 20.122 8.146 -13.798 1.00 94.50 152 LEU A C 1
ATOM 1265 O O . LEU A 1 152 ? 20.746 7.977 -14.842 1.00 94.50 152 LEU A O 1
ATOM 1269 N N . LYS A 1 153 ? 20.547 7.672 -12.622 1.00 94.94 153 LYS A N 1
ATOM 1270 C CA . LYS A 1 153 ? 21.803 6.926 -12.451 1.00 94.94 153 LYS A CA 1
ATOM 1271 C C . LYS A 1 153 ? 21.780 5.568 -13.161 1.00 94.94 153 LYS A C 1
ATOM 1273 O O . LYS A 1 153 ? 22.705 5.263 -13.904 1.00 94.94 153 LYS A O 1
ATOM 1278 N N . GLU A 1 154 ? 20.722 4.781 -12.972 1.00 94.94 154 GLU A N 1
ATOM 1279 C CA . GLU A 1 154 ? 20.628 3.410 -13.500 1.00 94.94 154 GLU A CA 1
ATOM 1280 C C . GLU A 1 154 ? 20.269 3.358 -14.990 1.00 94.94 154 GLU A C 1
ATOM 1282 O O . GLU A 1 154 ? 20.851 2.587 -15.748 1.00 94.94 154 GLU A O 1
ATOM 1287 N N . TYR A 1 155 ? 19.297 4.165 -15.427 1.00 94.25 155 TYR A N 1
ATOM 1288 C CA . TYR A 1 155 ? 18.717 4.050 -16.771 1.00 94.25 155 TYR A CA 1
ATOM 1289 C C . TYR A 1 155 ? 18.886 5.302 -17.625 1.00 94.25 155 TYR A C 1
ATOM 1291 O O . TYR A 1 155 ? 18.427 5.298 -18.768 1.00 94.25 155 TYR A O 1
ATOM 1299 N N . ARG A 1 156 ? 19.453 6.388 -17.073 1.00 93.75 156 ARG A N 1
ATOM 1300 C CA . ARG A 1 156 ? 19.567 7.702 -17.735 1.00 93.75 156 ARG A CA 1
ATOM 1301 C C . ARG A 1 156 ? 18.233 8.197 -18.304 1.00 93.75 156 ARG A C 1
ATOM 1303 O O . ARG A 1 156 ? 18.190 8.884 -19.318 1.00 93.75 156 ARG A O 1
ATOM 1310 N N . SER A 1 157 ? 17.119 7.812 -17.671 1.00 92.62 157 SER A N 1
ATOM 1311 C CA . SER A 1 157 ? 15.778 8.008 -18.225 1.00 92.62 157 SER A CA 1
ATOM 1312 C C . SER A 1 157 ? 14.847 8.699 -17.239 1.00 92.62 157 SER A C 1
ATOM 1314 O O . SER A 1 157 ? 14.328 8.094 -16.299 1.00 92.62 157 SER A O 1
ATOM 1316 N N . THR A 1 158 ? 14.547 9.962 -17.530 1.00 92.12 158 THR A N 1
ATOM 1317 C CA . THR A 1 158 ? 13.514 10.747 -16.838 1.00 92.12 158 THR A CA 1
ATOM 1318 C C . THR A 1 158 ? 12.123 10.154 -17.056 1.00 92.12 158 THR A C 1
ATOM 1320 O O . THR A 1 158 ? 11.336 10.049 -16.119 1.00 92.12 158 THR A O 1
ATOM 1323 N N . LYS A 1 159 ? 11.826 9.674 -18.272 1.00 93.81 159 LYS A N 1
ATOM 1324 C CA . LYS A 1 159 ? 10.543 9.038 -18.615 1.00 93.81 159 LYS A CA 1
ATOM 1325 C C . LYS A 1 159 ? 10.233 7.845 -17.708 1.00 93.81 159 LYS A C 1
ATOM 1327 O O . LYS A 1 159 ? 9.101 7.709 -17.245 1.00 93.81 159 LYS A O 1
ATOM 1332 N N . LYS A 1 160 ? 11.227 6.992 -17.426 1.00 91.56 160 LYS A N 1
ATOM 1333 C CA . LYS A 1 160 ? 11.063 5.864 -16.493 1.00 91.56 160 LYS A CA 1
ATOM 1334 C C . LYS A 1 160 ? 10.798 6.341 -15.063 1.00 91.56 160 LYS A C 1
ATOM 1336 O O . LYS A 1 160 ? 9.908 5.793 -14.414 1.00 91.56 160 LYS A O 1
ATOM 1341 N N . ALA A 1 161 ? 11.486 7.393 -14.612 1.00 91.50 161 ALA A N 1
ATOM 1342 C CA . ALA A 1 161 ? 11.239 8.000 -13.305 1.00 91.50 161 ALA A CA 1
ATOM 1343 C C . ALA A 1 161 ? 9.792 8.507 -13.172 1.00 91.50 161 ALA A C 1
ATOM 1345 O O . ALA A 1 161 ? 9.087 8.125 -12.240 1.00 91.50 161 ALA A O 1
ATOM 1346 N N . TYR A 1 162 ? 9.313 9.297 -14.138 1.00 91.31 162 TYR A N 1
ATOM 1347 C CA . TYR A 1 162 ? 7.941 9.816 -14.130 1.00 91.31 162 TYR A CA 1
ATOM 1348 C C . TYR A 1 162 ? 6.892 8.710 -14.224 1.00 91.31 162 TYR A C 1
ATOM 1350 O O . TYR A 1 162 ? 5.874 8.773 -13.533 1.00 91.31 162 TYR A O 1
ATOM 1358 N N . LYS A 1 163 ? 7.147 7.660 -15.015 1.00 91.44 163 LYS A N 1
ATOM 1359 C CA . LYS A 1 163 ? 6.273 6.483 -15.055 1.00 91.44 163 LYS A CA 1
ATOM 1360 C C . LYS A 1 163 ? 6.146 5.851 -13.667 1.00 91.44 163 LYS A C 1
ATOM 1362 O O . LYS A 1 163 ? 5.035 5.609 -13.223 1.00 91.44 163 LYS A O 1
ATOM 1367 N N . LYS A 1 164 ? 7.261 5.664 -12.952 1.00 87.50 164 LYS A N 1
ATOM 1368 C CA . LYS A 1 164 ? 7.265 5.099 -11.593 1.00 87.50 164 LYS A CA 1
ATOM 1369 C C . LYS A 1 164 ? 6.542 5.991 -10.576 1.00 87.50 164 LYS A C 1
ATOM 1371 O O . LYS A 1 164 ? 5.814 5.486 -9.731 1.00 87.50 164 LYS A O 1
ATOM 1376 N N . LEU A 1 165 ? 6.699 7.312 -10.673 1.00 87.44 165 LEU A N 1
ATOM 1377 C CA . LEU A 1 165 ? 6.009 8.261 -9.790 1.00 87.44 165 LEU A CA 1
ATOM 1378 C C . LEU A 1 165 ? 4.496 8.344 -10.049 1.00 87.44 165 LEU A C 1
ATOM 1380 O O . LEU A 1 165 ? 3.734 8.608 -9.126 1.00 87.44 165 LEU A O 1
ATOM 1384 N N . THR A 1 166 ? 4.054 8.129 -11.288 1.00 84.44 166 THR A N 1
ATOM 1385 C CA . THR A 1 166 ? 2.631 8.202 -11.668 1.00 84.44 166 THR A CA 1
ATOM 1386 C C . THR A 1 166 ? 1.881 6.901 -11.412 1.00 84.44 166 THR A C 1
ATOM 1388 O O . THR A 1 166 ? 0.719 6.949 -11.025 1.00 84.44 166 THR A O 1
ATOM 1391 N N . THR A 1 167 ? 2.539 5.744 -11.533 1.00 76.44 167 THR A N 1
ATOM 1392 C CA . THR A 1 167 ? 1.927 4.435 -11.239 1.00 76.44 167 THR A CA 1
ATOM 1393 C C . THR A 1 167 ? 1.525 4.245 -9.777 1.00 76.44 167 THR A C 1
ATOM 1395 O O . THR A 1 167 ? 0.732 3.359 -9.484 1.00 76.44 167 THR A O 1
ATOM 1398 N N . HIS A 1 168 ? 2.059 5.055 -8.860 1.00 64.31 168 HIS A N 1
ATOM 1399 C CA . HIS A 1 168 ? 1.780 4.977 -7.422 1.00 64.31 168 HIS A CA 1
ATOM 1400 C C . HIS A 1 168 ? 0.946 6.160 -6.902 1.00 64.31 168 HIS A C 1
ATOM 1402 O O . HIS A 1 168 ? 0.930 6.407 -5.702 1.00 64.31 168 HIS A O 1
ATOM 1408 N N . LYS A 1 169 ? 0.280 6.917 -7.785 1.00 61.06 169 LYS A N 1
ATOM 1409 C CA . LYS A 1 169 ? -0.480 8.129 -7.428 1.00 61.06 169 LYS A CA 1
ATOM 1410 C C . LYS A 1 169 ? -1.944 7.852 -7.015 1.00 61.06 169 LYS A C 1
ATOM 1412 O O . LYS A 1 169 ? -2.766 8.755 -7.139 1.00 61.06 169 LYS A O 1
ATOM 1417 N N . ASN A 1 170 ? -2.260 6.639 -6.560 1.00 43.41 170 ASN A N 1
ATOM 1418 C CA . ASN A 1 170 ? -3.615 6.249 -6.148 1.00 43.41 170 ASN A CA 1
ATOM 1419 C C . ASN A 1 170 ? -3.760 6.290 -4.630 1.00 43.41 170 ASN A C 1
ATOM 1421 O O . ASN A 1 170 ? -2.942 5.617 -3.963 1.00 43.41 170 ASN A O 1
#

Solvent-accessible surface area (backbone atoms only — not comparable to full-atom values): 10523 Å² total; per-residue (Å²): 141,81,87,85,70,82,83,89,57,98,69,80,92,81,83,87,87,82,85,79,87,75,73,80,82,53,81,84,73,59,75,80,75,79,74,79,77,82,46,73,67,50,47,55,52,31,53,53,40,40,55,58,52,49,62,57,52,76,75,56,76,96,86,66,56,68,68,58,52,50,52,49,52,54,45,47,56,55,54,32,58,56,71,77,62,70,65,55,63,60,50,58,70,58,63,57,57,47,71,69,44,49,50,45,48,50,53,44,52,54,58,66,70,47,87,81,71,53,73,67,53,52,52,51,47,56,48,42,57,56,52,37,52,57,42,49,54,50,29,52,50,50,50,49,51,51,44,42,51,51,28,40,73,78,65,68,27,66,68,60,24,53,50,59,60,56,77,65,72,121

Radius of gyration: 31.8 Å; Cα contacts (8 Å, |Δi|>4): 58; chains: 1; bounding box: 49×67×96 Å